Protein AF-A0A920N628-F1 (afdb_monomer_lite)

pLDDT: mean 87.73, std 10.5, range [49.31, 97.06]

Radius of gyration: 15.96 Å; chains: 1; bounding box: 35×37×44 Å

Foldseek 3Di:
DEAAEQPFDDPPDPVLVVVCVVCVVVVHHCVVVPRLVVSLVVLQVVVCVQCVDPPGDDDYHYNHCCLPPPPSVVVSVVSDPDDDDDDDDDPPPD

Secondary structure (DSSP, 8-state):
-EESS--PPPS-SHHHHHHHHHHHHTT--HIIIIIHHHHHHHHHHHHHTT--STT-----EE--THHHHSTTHHHHHHHSPS-----PPP-TT-

Sequence (94 aa):
MIITRLPFSVPDHPLLEARLERIRARGGDPFIDYQLPEAVLKLKQGFGRLIRRASDTGRVVILDPRIRTKPYGRVFLESLPDCRKEIEEDWDDV

Structure (mmCIF, N/CA/C/O backbone):
data_AF-A0A920N628-F1
#
_entry.id   AF-A0A920N628-F1
#
loop_
_atom_site.group_PDB
_atom_site.id
_atom_site.type_symbol
_atom_site.label_atom_id
_atom_site.label_alt_id
_atom_site.label_comp_id
_atom_site.label_asym_id
_atom_site.label_entity_id
_atom_site.label_seq_id
_atom_site.pdbx_PDB_ins_code
_atom_site.Cartn_x
_atom_site.Cartn_y
_atom_site.Cartn_z
_atom_site.occupancy
_atom_site.B_iso_or_equiv
_atom_site.auth_seq_id
_atom_site.auth_comp_id
_atom_site.auth_asym_id
_atom_site.auth_atom_id
_atom_site.pdbx_PDB_model_num
ATOM 1 N N . MET A 1 1 ? -4.038 -1.950 15.327 1.00 85.81 1 MET A N 1
ATOM 2 C CA . MET A 1 1 ? -2.958 -2.625 14.567 1.00 85.81 1 MET A CA 1
ATOM 3 C C . MET A 1 1 ? -1.946 -1.576 14.153 1.00 85.81 1 MET A C 1
ATOM 5 O O . MET A 1 1 ? -2.363 -0.520 13.696 1.00 85.81 1 MET A O 1
ATOM 9 N N . ILE A 1 2 ? -0.655 -1.853 14.315 1.00 90.31 2 ILE A N 1
ATOM 10 C CA . ILE A 1 2 ? 0.412 -0.932 13.913 1.00 90.31 2 ILE A CA 1
ATOM 11 C C . ILE A 1 2 ? 1.096 -1.507 12.674 1.00 90.31 2 ILE A C 1
ATOM 13 O O . ILE A 1 2 ? 1.493 -2.671 12.670 1.00 90.31 2 ILE A O 1
ATOM 17 N N . ILE A 1 3 ? 1.217 -0.694 11.631 1.00 90.94 3 ILE A N 1
ATOM 18 C CA . ILE A 1 3 ? 1.975 -0.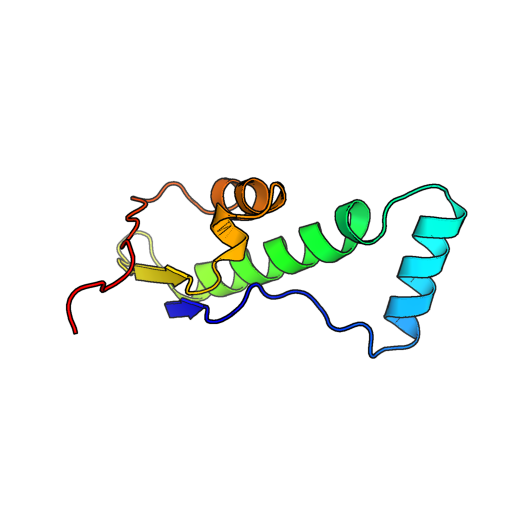986 10.418 1.00 90.94 3 ILE A CA 1
ATOM 19 C C . ILE A 1 3 ? 3.168 -0.045 10.418 1.00 90.94 3 ILE A C 1
ATOM 21 O O . ILE A 1 3 ? 3.042 1.144 10.134 1.00 90.94 3 ILE A O 1
ATOM 25 N N . THR A 1 4 ? 4.334 -0.581 10.752 1.00 92.75 4 THR A N 1
ATOM 26 C CA . THR A 1 4 ? 5.567 0.210 10.822 1.00 92.75 4 THR A CA 1
ATOM 27 C C . THR A 1 4 ? 6.123 0.530 9.439 1.00 92.75 4 THR A C 1
ATOM 29 O O . THR A 1 4 ? 6.751 1.565 9.254 1.00 92.75 4 THR A O 1
ATOM 32 N N . ARG A 1 5 ? 5.899 -0.354 8.458 1.00 93.69 5 ARG A N 1
ATOM 33 C CA . ARG A 1 5 ? 6.363 -0.215 7.073 1.00 93.69 5 ARG A CA 1
ATOM 34 C C . ARG A 1 5 ? 5.349 -0.803 6.097 1.00 93.69 5 ARG A C 1
ATOM 36 O O . ARG A 1 5 ? 4.726 -1.822 6.392 1.00 93.69 5 ARG A O 1
ATOM 43 N N . LEU A 1 6 ? 5.217 -0.193 4.920 1.00 94.75 6 LEU A N 1
ATOM 44 C CA . LEU A 1 6 ? 4.412 -0.738 3.827 1.00 94.75 6 LEU A CA 1
ATOM 45 C C . LEU A 1 6 ? 4.942 -2.127 3.421 1.00 94.75 6 LEU A C 1
ATOM 47 O O . LEU A 1 6 ? 6.157 -2.274 3.247 1.00 94.75 6 LEU A O 1
ATOM 51 N N . PRO A 1 7 ? 4.060 -3.134 3.257 1.00 94.00 7 PRO A N 1
ATOM 52 C CA . PRO A 1 7 ? 4.431 -4.549 3.167 1.00 94.00 7 PRO A CA 1
ATOM 53 C C . PRO A 1 7 ? 4.895 -4.953 1.757 1.00 94.00 7 PRO A C 1
ATOM 55 O O . PRO A 1 7 ? 4.360 -5.882 1.152 1.00 94.00 7 PRO A O 1
ATOM 58 N N . PHE A 1 8 ? 5.885 -4.245 1.218 1.00 92.62 8 PHE A N 1
ATOM 59 C CA . PHE A 1 8 ? 6.534 -4.624 -0.034 1.00 92.62 8 PHE A CA 1
ATOM 60 C C . PHE A 1 8 ? 7.395 -5.874 0.161 1.00 92.62 8 PHE A C 1
ATOM 62 O O . PHE A 1 8 ? 8.098 -6.007 1.163 1.00 92.62 8 PHE A O 1
ATOM 69 N N . SER A 1 9 ? 7.343 -6.784 -0.810 1.00 81.62 9 SER A N 1
ATOM 70 C CA . SER A 1 9 ? 8.195 -7.973 -0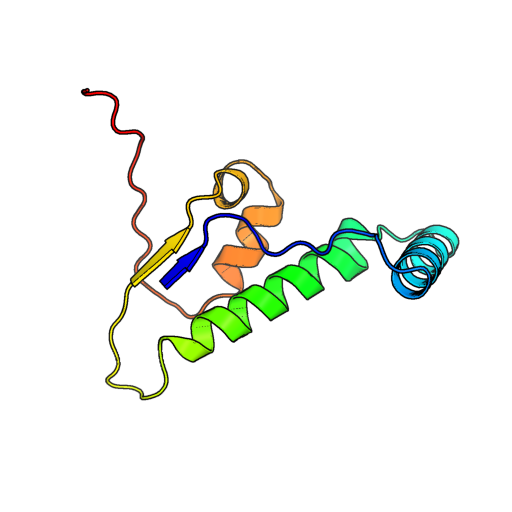.838 1.00 81.62 9 SER A CA 1
ATOM 71 C C . SER A 1 9 ? 9.634 -7.596 -1.154 1.00 81.62 9 SER A C 1
ATOM 73 O O . SER A 1 9 ? 9.877 -6.841 -2.099 1.00 81.62 9 SER A O 1
ATOM 75 N N . VAL A 1 10 ? 10.573 -8.149 -0.388 1.00 74.88 10 VAL A N 1
ATOM 76 C CA . VAL A 1 10 ? 11.997 -8.070 -0.717 1.00 74.88 10 VAL A CA 1
ATOM 77 C C . VAL A 1 10 ? 12.295 -9.139 -1.779 1.00 74.88 10 VAL A C 1
ATOM 79 O O . VAL A 1 10 ? 11.783 -10.260 -1.652 1.00 74.88 10 VAL A O 1
ATOM 82 N N . PRO A 1 11 ? 13.025 -8.822 -2.862 1.00 62.97 11 PRO A N 1
ATOM 83 C CA . PRO A 1 11 ? 13.257 -9.754 -3.959 1.00 62.97 11 PRO A CA 1
ATOM 84 C C . PRO A 1 11 ? 14.359 -10.775 -3.638 1.00 62.97 11 PRO A C 1
ATOM 86 O O . PRO A 1 11 ? 15.404 -10.821 -4.271 1.00 62.97 11 PRO A O 1
ATOM 89 N N . ASP A 1 12 ? 14.123 -11.624 -2.642 1.00 67.56 12 ASP A N 1
ATOM 90 C CA . ASP A 1 12 ? 15.148 -12.567 -2.160 1.00 67.56 12 ASP A CA 1
ATOM 91 C C . ASP A 1 12 ? 14.931 -13.980 -2.727 1.00 67.56 12 ASP A C 1
ATOM 93 O O . ASP A 1 12 ? 15.687 -14.915 -2.460 1.00 67.56 12 ASP A O 1
ATOM 97 N N . HIS A 1 13 ? 13.867 -14.157 -3.515 1.00 76.19 13 HIS A N 1
ATOM 98 C CA . HIS A 1 13 ? 13.444 -15.448 -4.037 1.00 76.19 13 HIS A CA 1
ATOM 99 C C . HIS A 1 13 ? 13.650 -15.536 -5.556 1.00 76.19 13 HIS A C 1
ATOM 101 O O . HIS A 1 13 ? 13.053 -14.743 -6.288 1.00 76.19 13 HIS A O 1
ATOM 107 N N . PRO A 1 14 ? 14.372 -16.561 -6.060 1.00 82.38 14 PRO A N 1
ATOM 108 C CA . PRO A 1 14 ? 14.611 -16.760 -7.495 1.00 82.38 14 PRO A CA 1
ATOM 109 C C . PRO A 1 14 ? 13.337 -16.756 -8.351 1.00 82.38 14 PRO A C 1
ATOM 111 O O . PRO A 1 14 ? 13.327 -16.271 -9.479 1.00 82.38 14 PRO A O 1
ATOM 114 N N . LEU A 1 15 ? 12.230 -17.266 -7.800 1.00 85.38 15 LEU A N 1
ATOM 115 C CA . LEU A 1 15 ? 10.938 -17.284 -8.485 1.00 85.38 15 LEU A CA 1
ATOM 116 C C . LEU A 1 15 ? 10.342 -15.879 -8.656 1.00 85.38 15 LEU A C 1
ATOM 118 O O . LEU A 1 15 ? 9.709 -15.599 -9.676 1.00 85.38 15 LEU A O 1
ATOM 122 N N . LEU A 1 16 ? 10.520 -15.012 -7.655 1.00 86.62 16 LEU A N 1
ATOM 123 C CA . LEU A 1 16 ? 10.059 -13.632 -7.725 1.00 86.62 16 LEU A CA 1
ATOM 124 C C . LEU A 1 16 ? 10.864 -12.882 -8.785 1.00 86.62 16 LEU A C 1
ATOM 126 O O . LEU A 1 16 ? 10.258 -12.298 -9.676 1.00 86.62 16 LEU A O 1
ATOM 130 N N . GLU A 1 17 ? 12.191 -12.998 -8.772 1.00 88.88 17 GLU A N 1
ATOM 131 C CA . GLU A 1 17 ? 13.055 -12.381 -9.786 1.00 88.88 17 GLU A CA 1
ATOM 132 C C . GLU A 1 17 ? 12.674 -12.782 -11.212 1.00 88.88 17 GLU A C 1
ATOM 134 O O . GLU A 1 17 ? 12.419 -11.913 -12.045 1.00 88.88 17 GLU A O 1
ATOM 139 N N . ALA A 1 18 ? 12.496 -14.080 -11.476 1.00 90.81 18 ALA A N 1
ATOM 140 C CA . ALA A 1 18 ? 12.063 -14.562 -12.789 1.00 90.81 18 ALA A CA 1
ATOM 141 C C . ALA A 1 18 ? 10.706 -13.970 -13.221 1.00 90.81 18 ALA A C 1
ATOM 143 O O . ALA A 1 18 ? 10.456 -13.722 -14.406 1.00 90.81 18 ALA A O 1
ATOM 144 N N . ARG A 1 19 ? 9.801 -13.725 -12.265 1.00 90.50 19 ARG A N 1
ATOM 145 C CA . ARG A 1 19 ? 8.510 -13.083 -12.538 1.00 90.50 19 ARG A CA 1
ATOM 146 C C . ARG A 1 19 ? 8.677 -11.603 -12.869 1.00 90.50 19 ARG A C 1
ATOM 148 O O . ARG A 1 19 ? 8.044 -11.140 -13.817 1.00 90.50 19 ARG A O 1
ATOM 155 N N . LEU A 1 20 ? 9.516 -10.884 -12.122 1.00 92.75 20 LEU A N 1
ATOM 156 C CA . LEU A 1 20 ? 9.802 -9.472 -12.376 1.00 92.75 20 LEU A CA 1
ATOM 157 C C . LEU A 1 20 ? 10.504 -9.302 -13.730 1.00 92.75 20 LEU A C 1
ATOM 159 O O . LEU A 1 20 ? 10.097 -8.458 -14.523 1.00 92.75 20 LEU A O 1
ATOM 163 N N . GLU A 1 21 ? 11.485 -10.145 -14.050 1.00 93.31 21 GLU A N 1
ATOM 164 C CA . GLU A 1 21 ? 12.170 -10.151 -15.347 1.00 93.31 21 GLU A CA 1
ATOM 165 C C . GLU A 1 21 ? 11.198 -10.398 -16.505 1.00 93.31 21 GLU A C 1
ATOM 167 O O . GLU A 1 21 ? 11.214 -9.665 -17.493 1.00 93.31 21 GLU A O 1
ATOM 172 N N . ARG A 1 22 ? 10.273 -11.357 -16.365 1.00 95.19 22 ARG A N 1
ATOM 173 C CA . ARG A 1 22 ? 9.244 -11.613 -17.384 1.00 95.19 22 ARG A CA 1
ATOM 174 C C . ARG A 1 22 ? 8.333 -10.405 -17.623 1.00 95.19 22 ARG A C 1
ATOM 176 O O . ARG A 1 22 ? 7.907 -10.202 -18.759 1.0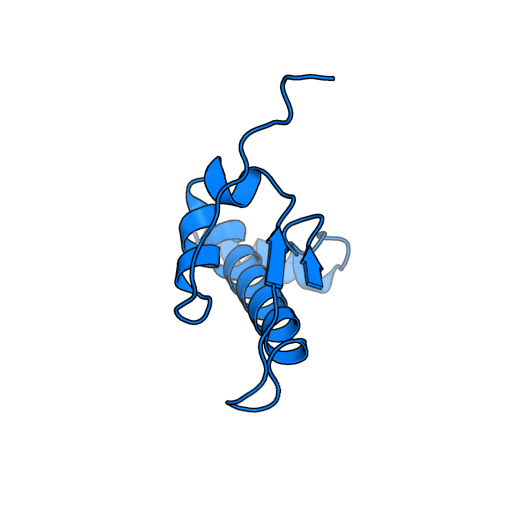0 95.19 22 ARG A O 1
ATOM 183 N N . ILE A 1 23 ? 8.003 -9.634 -16.585 1.00 95.56 23 ILE A N 1
ATOM 184 C CA . ILE A 1 23 ? 7.214 -8.399 -16.726 1.00 95.56 23 ILE A CA 1
ATOM 185 C C . ILE A 1 23 ? 8.025 -7.350 -17.496 1.00 95.56 23 ILE A C 1
ATOM 187 O O . ILE A 1 23 ? 7.525 -6.809 -18.483 1.00 95.56 23 ILE A O 1
ATOM 191 N N . ARG A 1 24 ? 9.300 -7.149 -17.125 1.00 96.00 24 ARG A N 1
ATOM 192 C CA . ARG A 1 24 ? 10.212 -6.231 -17.835 1.00 96.00 24 ARG A CA 1
ATOM 193 C C . ARG A 1 24 ? 10.365 -6.611 -19.307 1.00 96.00 24 ARG A C 1
ATOM 195 O O . ARG A 1 24 ? 10.250 -5.754 -20.174 1.00 96.00 24 ARG A O 1
ATOM 202 N N . ALA A 1 25 ? 10.553 -7.897 -19.606 1.00 97.06 25 ALA A N 1
ATOM 203 C CA . ALA A 1 25 ? 10.714 -8.409 -20.970 1.00 97.06 25 ALA A CA 1
ATOM 204 C C . ALA A 1 25 ? 9.482 -8.174 -21.866 1.00 97.06 25 ALA A C 1
ATOM 206 O O . ALA A 1 25 ? 9.596 -8.182 -23.088 1.00 97.06 25 ALA A O 1
ATOM 207 N N . ARG A 1 26 ? 8.302 -7.957 -21.271 1.00 96.69 26 ARG A N 1
ATOM 208 C CA . ARG A 1 26 ? 7.060 -7.600 -21.976 1.00 96.69 26 ARG A CA 1
ATOM 209 C C . ARG A 1 26 ? 6.821 -6.086 -22.053 1.00 96.69 26 ARG A C 1
ATOM 211 O O . ARG A 1 26 ? 5.773 -5.680 -22.542 1.00 96.69 26 ARG A O 1
ATOM 218 N N . GLY A 1 27 ? 7.762 -5.271 -21.572 1.00 96.50 27 GLY A N 1
ATOM 219 C CA . GLY A 1 27 ? 7.662 -3.809 -21.534 1.00 96.50 27 GLY A CA 1
ATOM 220 C C . GLY A 1 27 ? 6.848 -3.248 -20.362 1.00 96.50 27 GLY A C 1
ATOM 221 O O . GLY A 1 27 ? 6.498 -2.073 -20.394 1.00 96.50 27 GLY A O 1
ATOM 222 N N . GLY A 1 28 ? 6.525 -4.068 -19.355 1.00 96.94 28 GLY A N 1
ATOM 223 C CA . GLY A 1 28 ? 5.802 -3.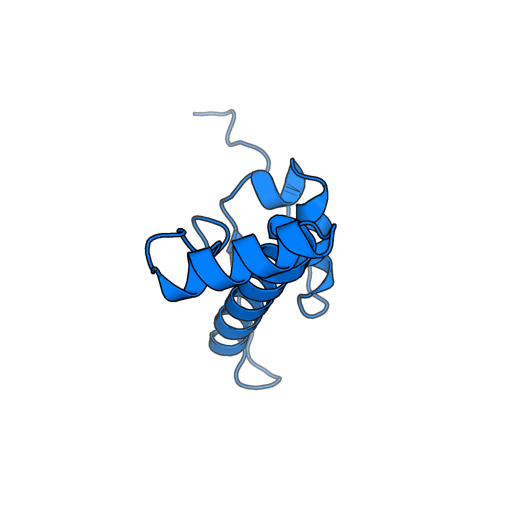637 -18.153 1.00 96.94 28 GLY A CA 1
ATOM 224 C C . GLY A 1 28 ? 6.717 -3.114 -17.043 1.00 96.94 28 GLY A C 1
ATOM 225 O O . GLY A 1 28 ? 7.941 -3.271 -17.097 1.00 96.94 28 GLY A O 1
ATOM 226 N N . ASP A 1 29 ? 6.109 -2.550 -15.999 1.00 96.12 29 ASP A N 1
ATOM 227 C CA . ASP A 1 29 ? 6.794 -2.091 -14.788 1.00 96.12 29 ASP A CA 1
ATOM 228 C C . ASP A 1 29 ? 6.509 -3.073 -13.638 1.00 96.12 29 ASP A C 1
ATOM 230 O O . ASP A 1 29 ? 5.409 -3.072 -13.087 1.00 96.12 29 ASP A O 1
ATOM 234 N N . PRO A 1 30 ? 7.482 -3.896 -13.202 1.00 94.88 30 PRO A N 1
ATOM 235 C CA . PRO A 1 30 ? 7.266 -4.869 -12.131 1.00 94.88 30 PRO A CA 1
ATOM 236 C C . PRO A 1 30 ? 6.822 -4.262 -10.799 1.00 94.88 30 PRO A C 1
ATOM 238 O O . PRO A 1 30 ? 6.155 -4.940 -10.010 1.00 94.88 30 PRO A O 1
ATOM 241 N N . PHE A 1 31 ? 7.180 -3.004 -10.527 1.00 94.12 31 PHE A N 1
ATOM 242 C CA . PHE A 1 31 ? 6.732 -2.331 -9.319 1.00 94.12 31 PHE A CA 1
ATOM 243 C C . PHE A 1 31 ? 5.223 -2.088 -9.376 1.00 94.12 31 PHE A C 1
ATOM 245 O O . PHE A 1 31 ? 4.504 -2.472 -8.453 1.00 94.12 31 PHE A O 1
ATOM 252 N N . ILE A 1 32 ? 4.739 -1.500 -10.472 1.00 95.56 32 ILE A N 1
ATOM 253 C CA . ILE A 1 32 ? 3.322 -1.169 -10.669 1.00 95.56 32 ILE A CA 1
ATOM 254 C C . ILE A 1 32 ? 2.482 -2.420 -10.936 1.00 95.56 32 ILE A C 1
ATOM 256 O O . ILE A 1 32 ? 1.414 -2.579 -10.349 1.00 95.56 32 ILE A O 1
ATOM 260 N N . ASP A 1 33 ? 2.984 -3.329 -11.766 1.00 95.25 33 ASP A N 1
ATOM 261 C CA . ASP A 1 33 ? 2.233 -4.475 -12.281 1.00 95.25 33 ASP A CA 1
ATOM 262 C C . ASP A 1 33 ? 2.218 -5.665 -11.314 1.00 95.25 33 ASP A C 1
ATOM 264 O O . ASP A 1 33 ? 1.414 -6.588 -11.468 1.00 95.25 33 ASP A O 1
ATOM 268 N N . TYR A 1 34 ? 3.106 -5.679 -10.314 1.00 93.94 34 TYR A N 1
ATOM 269 C CA . TYR A 1 34 ? 3.205 -6.792 -9.372 1.00 93.94 34 TYR A CA 1
ATOM 270 C C . TYR A 1 34 ? 3.400 -6.363 -7.919 1.00 93.94 34 TYR A C 1
ATOM 272 O O . TYR A 1 34 ? 2.550 -6.663 -7.079 1.00 93.94 34 TYR A O 1
ATOM 280 N N . GLN A 1 35 ? 4.498 -5.675 -7.598 1.00 94.06 35 GLN A N 1
ATOM 281 C CA . GLN A 1 35 ? 4.875 -5.448 -6.197 1.00 94.06 35 GLN A CA 1
ATOM 282 C C . GLN A 1 35 ? 3.864 -4.566 -5.452 1.00 94.06 35 GLN A C 1
ATOM 284 O O . GLN A 1 35 ? 3.545 -4.840 -4.294 1.00 94.06 35 GLN A O 1
ATOM 289 N N . LEU A 1 36 ? 3.338 -3.525 -6.103 1.00 96.19 36 LEU A N 1
ATOM 290 C CA . LEU A 1 36 ? 2.331 -2.636 -5.530 1.00 96.19 36 LEU A CA 1
ATOM 291 C C . LEU A 1 36 ? 0.994 -3.366 -5.279 1.00 96.19 36 LEU A C 1
ATOM 293 O O . LEU A 1 36 ? 0.543 -3.350 -4.130 1.00 96.19 36 LEU A O 1
ATOM 297 N N . PRO A 1 37 ? 0.377 -4.057 -6.262 1.00 95.44 37 PRO A N 1
ATOM 298 C CA . PRO A 1 37 ? -0.810 -4.881 -6.029 1.00 95.44 37 PRO A CA 1
ATOM 299 C C . PRO A 1 37 ? -0.627 -5.929 -4.926 1.00 95.44 37 PRO A C 1
ATOM 301 O O . PRO A 1 37 ? -1.516 -6.118 -4.093 1.00 95.44 37 PRO A O 1
ATOM 304 N N . GLU A 1 38 ? 0.529 -6.594 -4.886 1.00 95.38 38 GLU A N 1
ATOM 305 C CA . GLU A 1 38 ? 0.833 -7.599 -3.867 1.00 95.38 38 GLU A CA 1
ATOM 306 C C . GLU A 1 38 ? 0.897 -6.979 -2.461 1.00 95.38 38 GLU A C 1
ATOM 308 O O . GLU A 1 38 ? 0.293 -7.498 -1.517 1.00 95.38 38 GLU A O 1
ATOM 313 N N . ALA A 1 39 ? 1.581 -5.842 -2.312 1.00 95.94 39 ALA A N 1
ATOM 314 C CA . ALA A 1 39 ? 1.662 -5.123 -1.044 1.00 95.94 39 ALA A CA 1
ATOM 315 C C . ALA A 1 39 ? 0.282 -4.621 -0.585 1.00 95.94 39 ALA A C 1
ATOM 317 O O . ALA A 1 39 ? -0.066 -4.734 0.594 1.00 95.94 39 ALA A O 1
ATOM 318 N N . VAL A 1 40 ? -0.540 -4.117 -1.509 1.00 96.06 40 VAL A N 1
ATOM 319 C CA . VAL A 1 40 ? -1.927 -3.716 -1.230 1.00 96.06 40 VAL A CA 1
ATOM 320 C C . VAL A 1 40 ? -2.747 -4.905 -0.724 1.00 96.06 40 VAL A C 1
ATOM 322 O O . VAL A 1 40 ? -3.456 -4.784 0.276 1.00 96.06 40 VAL A O 1
ATOM 325 N N . LEU A 1 41 ? -2.622 -6.077 -1.352 1.00 94.62 41 LEU A N 1
ATOM 326 C CA . LEU A 1 41 ? -3.316 -7.287 -0.910 1.00 94.62 41 LEU A CA 1
ATOM 327 C C . LEU A 1 41 ? -2.909 -7.692 0.515 1.00 94.62 41 LEU A C 1
ATOM 329 O O . LEU A 1 41 ? -3.779 -7.966 1.345 1.00 94.62 41 LEU A O 1
ATOM 333 N N . LYS A 1 42 ? -1.607 -7.672 0.827 1.00 93.19 42 LYS A N 1
ATOM 334 C CA . LYS A 1 42 ? -1.099 -7.944 2.183 1.00 93.19 42 LYS A CA 1
ATOM 335 C C . LYS A 1 42 ? -1.660 -6.959 3.205 1.00 93.19 42 LYS A C 1
ATOM 337 O O . LYS A 1 42 ? -2.073 -7.373 4.290 1.00 93.19 42 LYS A O 1
ATOM 342 N N . LEU A 1 43 ? -1.734 -5.673 2.851 1.00 92.56 43 LEU A N 1
ATOM 343 C CA . LEU A 1 43 ? -2.334 -4.653 3.708 1.00 92.56 43 LEU A CA 1
ATOM 344 C C . LEU A 1 43 ? -3.808 -4.968 4.002 1.00 92.56 43 LEU A C 1
ATOM 346 O O . LEU A 1 43 ? -4.204 -4.972 5.168 1.00 92.56 43 LEU A O 1
ATOM 350 N N . LYS A 1 44 ? -4.607 -5.287 2.975 1.00 91.25 44 LYS A N 1
ATOM 351 C CA . LYS A 1 44 ? -6.028 -5.644 3.145 1.00 91.25 44 LYS A CA 1
ATOM 352 C C . LYS A 1 44 ? -6.217 -6.857 4.048 1.00 91.25 44 LYS A C 1
ATOM 354 O O . LYS A 1 44 ? -7.098 -6.857 4.903 1.00 91.25 44 LYS A O 1
ATOM 359 N N . GLN A 1 45 ? -5.379 -7.880 3.894 1.00 90.00 45 GLN A N 1
ATOM 360 C CA . GLN A 1 45 ? -5.422 -9.068 4.748 1.00 90.00 45 GLN A CA 1
ATOM 361 C C . GLN A 1 45 ? -5.085 -8.739 6.206 1.00 90.00 45 GLN A C 1
ATOM 363 O O . GLN A 1 45 ? -5.746 -9.241 7.114 1.00 90.00 45 GLN A O 1
ATOM 368 N N . GLY A 1 46 ? -4.093 -7.874 6.441 1.00 88.19 46 GLY A N 1
ATOM 369 C CA . GLY A 1 46 ? -3.797 -7.346 7.774 1.00 88.19 46 GLY A CA 1
ATOM 370 C C . GLY A 1 46 ? -4.987 -6.586 8.361 1.00 88.19 46 GLY A C 1
ATOM 371 O O . GLY A 1 46 ? -5.378 -6.833 9.499 1.00 88.19 46 GLY A O 1
ATOM 372 N N . PHE A 1 47 ? -5.623 -5.731 7.559 1.00 85.88 47 PHE A N 1
ATOM 373 C CA . PHE A 1 47 ? -6.807 -4.971 7.959 1.00 85.88 47 PHE A CA 1
ATOM 374 C C . PHE A 1 47 ? -7.984 -5.883 8.346 1.00 85.88 47 PHE A C 1
ATOM 376 O O . PHE A 1 47 ? -8.593 -5.691 9.396 1.00 85.88 47 PHE A O 1
ATOM 383 N N . GLY A 1 48 ? -8.254 -6.936 7.567 1.00 83.75 48 GLY A N 1
ATOM 384 C CA . GLY A 1 48 ? -9.307 -7.919 7.861 1.00 83.75 48 GLY A CA 1
ATOM 385 C C . GLY A 1 48 ? -9.092 -8.716 9.155 1.00 83.75 48 GLY A C 1
ATOM 386 O O . GLY A 1 48 ? -10.029 -9.309 9.681 1.00 83.75 48 GLY A O 1
ATOM 387 N N . ARG A 1 49 ? -7.878 -8.719 9.726 1.00 83.69 49 ARG A N 1
ATOM 388 C CA . ARG A 1 49 ? -7.643 -9.306 11.057 1.00 83.69 49 ARG A CA 1
ATOM 389 C C . ARG A 1 49 ? -8.167 -8.427 12.191 1.00 83.69 49 ARG A C 1
ATOM 391 O O . ARG A 1 49 ? -8.410 -8.976 13.268 1.00 83.69 49 ARG A O 1
ATOM 398 N N . LEU A 1 50 ? -8.301 -7.116 11.958 1.00 80.25 50 LEU A N 1
ATOM 399 C CA . LEU A 1 50 ? -8.752 -6.128 12.940 1.00 80.25 50 LEU A CA 1
ATOM 400 C C . LEU A 1 50 ? -10.279 -6.066 13.042 1.00 80.25 50 LEU A C 1
ATOM 402 O O . LEU A 1 50 ? -10.791 -6.004 14.152 1.00 80.25 50 LEU A O 1
ATOM 406 N N . ILE A 1 51 ? -10.988 -6.095 11.912 1.00 73.69 51 ILE A N 1
ATOM 407 C CA . ILE A 1 51 ? -12.456 -6.035 11.876 1.00 73.69 51 ILE A CA 1
ATOM 408 C C . ILE A 1 51 ? -12.983 -7.395 11.427 1.00 73.69 51 ILE A C 1
ATOM 410 O O . ILE A 1 51 ? -12.920 -7.727 10.243 1.00 73.69 51 ILE A O 1
ATOM 414 N N . ARG A 1 52 ? -13.467 -8.202 12.381 1.00 74.31 52 ARG A N 1
ATOM 415 C CA . ARG A 1 52 ? -13.998 -9.553 12.123 1.00 74.31 52 ARG A CA 1
ATOM 416 C C . ARG A 1 52 ? -15.522 -9.604 12.176 1.00 74.31 52 ARG A C 1
ATOM 418 O O . ARG A 1 52 ? -16.118 -10.517 11.611 1.00 74.31 52 ARG A O 1
ATOM 425 N N . ARG A 1 53 ? -16.152 -8.650 12.860 1.00 77.00 53 ARG A N 1
ATOM 426 C CA . ARG A 1 53 ? -17.606 -8.472 12.964 1.00 77.00 53 ARG A CA 1
ATOM 427 C C . ARG A 1 53 ? -17.970 -7.026 12.639 1.00 77.00 53 ARG A C 1
ATOM 429 O O . ARG A 1 53 ? -17.168 -6.125 12.848 1.00 77.00 53 ARG A O 1
ATOM 436 N N . ALA A 1 54 ? -19.199 -6.795 12.177 1.00 72.12 54 ALA A N 1
ATOM 437 C CA . ALA A 1 54 ? -19.678 -5.456 11.810 1.00 72.12 54 ALA A CA 1
ATOM 438 C C . ALA A 1 54 ? -19.679 -4.452 12.982 1.00 72.12 54 ALA A C 1
ATOM 440 O O . ALA A 1 54 ? -19.651 -3.249 12.758 1.00 72.12 54 ALA A O 1
ATOM 441 N N . SER A 1 55 ? -19.708 -4.948 14.223 1.00 77.94 55 SER A N 1
ATOM 442 C CA . SER A 1 55 ? -19.638 -4.145 15.447 1.00 77.94 55 SER A CA 1
ATOM 443 C C . SER A 1 55 ? -18.212 -3.874 15.933 1.00 77.94 55 SER A C 1
ATOM 445 O O . SER A 1 55 ? -18.040 -3.137 16.902 1.00 77.94 55 SER A O 1
ATOM 447 N N . ASP A 1 56 ? -17.197 -4.509 15.339 1.00 79.25 56 ASP A N 1
ATOM 448 C CA . ASP A 1 56 ? -15.820 -4.343 15.795 1.00 79.25 56 ASP A CA 1
ATOM 449 C C . ASP A 1 56 ? -15.327 -2.944 15.420 1.00 79.25 56 ASP A C 1
ATOM 451 O O . ASP A 1 56 ? -15.385 -2.529 14.262 1.00 79.25 56 ASP A O 1
ATOM 455 N N . THR A 1 57 ? -14.799 -2.226 16.407 1.00 80.94 57 THR A N 1
ATOM 456 C CA . THR A 1 57 ? -14.114 -0.950 16.199 1.00 80.94 57 THR A CA 1
ATOM 457 C C . THR A 1 57 ? -12.626 -1.130 16.460 1.00 80.94 57 THR A C 1
ATOM 459 O O . THR A 1 57 ? -12.202 -1.935 17.290 1.00 80.94 57 THR A O 1
ATOM 462 N N . GLY A 1 58 ? -11.797 -0.393 15.729 1.00 85.50 58 GLY A N 1
ATOM 463 C CA . GLY A 1 58 ? -10.356 -0.470 15.889 1.00 85.50 58 GLY A CA 1
ATOM 464 C C . GLY A 1 58 ? -9.647 0.633 15.124 1.00 85.50 58 GLY A C 1
ATOM 465 O O . GLY A 1 58 ? -10.205 1.236 14.211 1.00 8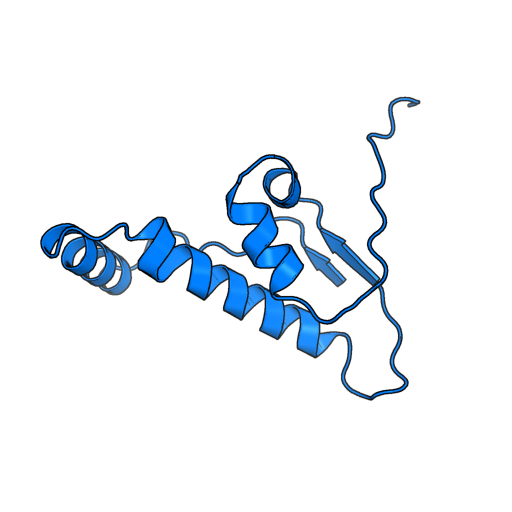5.50 58 GLY A O 1
ATOM 466 N N . ARG A 1 59 ? -8.392 0.887 15.497 1.00 88.81 59 ARG A N 1
ATOM 467 C CA . ARG A 1 59 ? -7.511 1.837 14.808 1.00 88.81 59 ARG A CA 1
ATOM 468 C C . ARG A 1 59 ? -6.390 1.090 14.089 1.00 88.81 59 ARG A C 1
ATOM 470 O O . ARG A 1 59 ? -5.787 0.153 14.635 1.00 88.81 59 ARG A O 1
ATOM 477 N N . VAL A 1 60 ? -6.104 1.519 12.865 1.00 89.31 60 VAL A N 1
ATOM 478 C CA . VAL A 1 60 ? -4.899 1.142 12.122 1.00 89.31 60 VAL A CA 1
ATOM 479 C C . VAL A 1 60 ? -3.986 2.352 12.095 1.00 89.31 60 VAL A C 1
ATOM 481 O O . VAL A 1 60 ? -4.385 3.410 11.624 1.00 89.31 60 VAL A O 1
ATOM 484 N N . VAL A 1 61 ? -2.775 2.185 12.610 1.00 92.00 61 VAL A N 1
ATOM 485 C CA . VAL A 1 61 ? -1.757 3.235 12.632 1.00 92.00 61 VAL A CA 1
ATOM 486 C C . VAL A 1 61 ? -0.681 2.851 11.627 1.00 92.00 61 VAL A C 1
ATOM 488 O O . VAL A 1 61 ? -0.088 1.778 11.753 1.00 92.00 61 VAL A O 1
ATOM 491 N N . ILE A 1 62 ? -0.464 3.689 10.614 1.00 92.94 62 ILE A N 1
ATOM 492 C CA . ILE A 1 62 ? 0.566 3.495 9.587 1.00 92.94 62 ILE A CA 1
ATOM 493 C C . ILE A 1 62 ? 1.678 4.503 9.854 1.00 92.94 62 ILE A C 1
ATOM 495 O O . ILE A 1 62 ? 1.461 5.700 9.713 1.00 92.94 62 ILE A O 1
ATOM 499 N N . LEU A 1 63 ? 2.861 4.009 10.216 1.00 94.31 63 LEU A N 1
ATOM 500 C CA . LEU A 1 63 ? 4.032 4.829 10.554 1.00 94.31 63 LEU A CA 1
ATOM 501 C C . LEU A 1 63 ? 4.989 5.016 9.366 1.00 94.31 63 LEU A C 1
ATOM 503 O O . LEU A 1 63 ? 6.094 5.522 9.520 1.00 94.31 63 LEU A O 1
ATOM 507 N N . ASP A 1 64 ? 4.590 4.569 8.175 1.00 94.69 64 ASP A N 1
ATOM 508 C CA . ASP A 1 64 ? 5.411 4.676 6.976 1.00 94.69 64 ASP A CA 1
ATOM 509 C C . ASP A 1 64 ? 5.088 5.971 6.213 1.00 94.69 64 ASP A C 1
ATOM 511 O O . ASP A 1 64 ? 4.017 6.054 5.599 1.00 94.69 64 ASP A O 1
ATOM 515 N N . PRO A 1 65 ? 6.001 6.960 6.159 1.00 93.62 65 PRO A N 1
ATOM 516 C CA . PRO A 1 65 ? 5.735 8.247 5.517 1.00 93.62 65 PRO A CA 1
ATOM 517 C C . PRO A 1 65 ? 5.474 8.113 4.012 1.00 93.62 65 PRO A C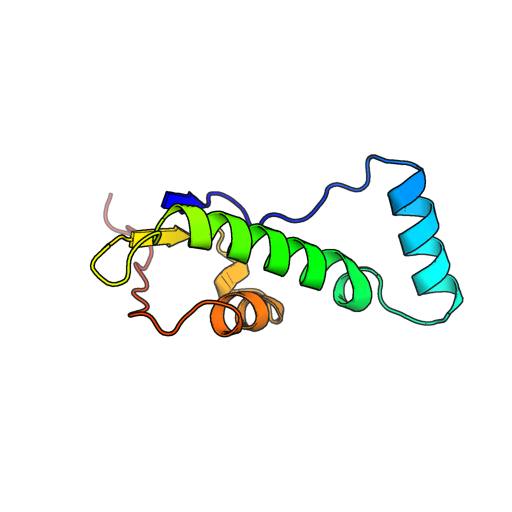 1
ATOM 519 O O . PRO A 1 65 ? 4.887 9.005 3.393 1.00 93.62 65 PRO A O 1
ATOM 522 N N . ARG A 1 66 ? 5.860 6.990 3.386 1.00 95.56 66 ARG A N 1
ATOM 523 C CA . ARG A 1 66 ? 5.610 6.727 1.960 1.00 95.56 66 ARG A CA 1
ATOM 524 C C . ARG A 1 66 ? 4.124 6.644 1.630 1.00 95.56 66 ARG A C 1
ATOM 526 O O . ARG A 1 66 ? 3.770 6.871 0.478 1.00 95.56 66 ARG A O 1
ATOM 533 N N . ILE A 1 67 ? 3.259 6.380 2.614 1.00 95.12 67 ILE A N 1
ATOM 534 C CA . ILE A 1 67 ? 1.803 6.402 2.418 1.00 95.12 67 ILE A CA 1
ATOM 535 C C . ILE A 1 67 ? 1.294 7.787 1.981 1.00 95.12 67 ILE A C 1
ATOM 537 O O . ILE A 1 67 ? 0.318 7.865 1.240 1.00 95.12 67 ILE A O 1
ATOM 541 N N . ARG A 1 68 ? 1.980 8.866 2.389 1.00 93.75 68 ARG A N 1
ATOM 542 C CA . ARG A 1 68 ? 1.656 10.257 2.023 1.00 93.75 68 ARG A CA 1
ATOM 543 C C . ARG A 1 68 ? 2.612 10.840 0.987 1.00 93.75 68 ARG A C 1
ATOM 545 O O . ARG A 1 68 ? 2.187 11.588 0.118 1.00 93.75 68 ARG A O 1
ATOM 552 N N . THR A 1 69 ? 3.901 10.516 1.082 1.00 95.06 69 THR A N 1
ATOM 553 C CA . THR A 1 69 ? 4.951 11.178 0.285 1.00 95.06 69 THR A CA 1
ATOM 554 C C . THR A 1 69 ? 5.143 10.581 -1.106 1.00 95.06 69 THR A C 1
ATOM 556 O O . THR A 1 69 ? 5.731 11.228 -1.972 1.00 95.06 69 THR A O 1
ATOM 559 N N . LYS A 1 70 ? 4.687 9.344 -1.350 1.00 97.06 70 LYS A N 1
ATOM 560 C CA . LYS A 1 70 ? 4.841 8.683 -2.652 1.00 97.06 70 LYS A CA 1
ATOM 561 C C . LYS A 1 70 ? 3.516 8.646 -3.416 1.00 97.06 70 LYS A C 1
ATOM 563 O O . LYS A 1 70 ? 2.493 8.329 -2.814 1.00 97.06 70 LYS A O 1
ATOM 568 N N . PRO A 1 71 ? 3.521 8.854 -4.750 1.00 96.19 71 PRO A N 1
ATOM 569 C CA . PRO A 1 71 ? 2.296 8.840 -5.555 1.00 96.19 71 PRO A CA 1
ATOM 570 C C . PRO A 1 71 ? 1.481 7.547 -5.439 1.00 96.19 71 PRO A C 1
ATOM 572 O O . PRO A 1 71 ? 0.256 7.581 -5.491 1.00 96.19 71 PRO A O 1
ATOM 575 N N . TYR A 1 72 ? 2.143 6.402 -5.249 1.00 96.69 72 TYR A N 1
ATOM 576 C CA . TYR A 1 72 ? 1.472 5.112 -5.068 1.00 96.69 72 TYR A CA 1
ATOM 577 C C . TYR A 1 72 ? 0.783 4.971 -3.700 1.00 96.69 72 TYR A C 1
ATOM 579 O O . TYR A 1 72 ? -0.011 4.053 -3.514 1.00 96.69 72 TYR A O 1
ATOM 587 N N . GLY A 1 73 ? 1.068 5.850 -2.733 1.00 96.19 73 GLY A N 1
ATOM 588 C CA . GLY A 1 73 ? 0.466 5.824 -1.400 1.00 96.19 73 GLY A CA 1
ATOM 589 C C . GLY A 1 73 ? -1.060 5.923 -1.447 1.00 96.19 73 GLY A C 1
ATOM 590 O O . GLY A 1 73 ? -1.748 5.208 -0.717 1.00 96.19 73 GLY A O 1
ATOM 591 N N . ARG A 1 74 ? -1.597 6.694 -2.407 1.00 95.25 74 ARG A N 1
ATOM 592 C CA . ARG A 1 74 ? -3.044 6.784 -2.665 1.00 95.25 74 ARG A CA 1
ATOM 593 C C . ARG A 1 74 ? -3.681 5.423 -2.937 1.00 95.25 74 ARG A C 1
ATOM 595 O O . ARG A 1 74 ? -4.756 5.152 -2.422 1.00 95.25 74 ARG A O 1
ATOM 602 N N . VAL A 1 75 ? -2.976 4.536 -3.646 1.00 96.62 75 VAL A N 1
ATOM 603 C CA . VAL A 1 75 ? -3.486 3.208 -4.011 1.00 96.62 75 VAL A CA 1
ATOM 604 C C . VAL A 1 75 ? -3.731 2.379 -2.756 1.00 96.62 75 VAL A C 1
ATOM 606 O O . VAL A 1 75 ? -4.748 1.706 -2.658 1.00 96.62 75 VAL A O 1
ATOM 609 N N . PHE A 1 76 ? -2.856 2.467 -1.751 1.00 95.44 76 PHE A N 1
ATOM 610 C CA . PHE A 1 76 ? -3.091 1.811 -0.466 1.00 95.44 76 PHE A CA 1
ATOM 611 C C . PHE A 1 76 ? -4.309 2.401 0.254 1.00 95.44 76 PHE A C 1
ATOM 613 O O . PHE A 1 76 ? -5.165 1.639 0.699 1.00 95.44 76 PHE A O 1
ATOM 620 N N . LEU A 1 77 ? -4.417 3.731 0.340 1.00 92.88 77 LEU A N 1
ATOM 621 C CA . LEU A 1 77 ? -5.504 4.417 1.053 1.00 92.88 77 LEU A CA 1
ATOM 622 C C . LEU A 1 77 ? -6.884 4.203 0.419 1.00 92.88 77 LEU A C 1
ATOM 624 O O . LEU A 1 77 ? -7.873 4.113 1.142 1.00 92.88 77 LEU A O 1
ATOM 628 N N . GLU A 1 78 ? -6.953 4.141 -0.909 1.00 93.25 78 GLU A N 1
ATOM 629 C CA . GLU A 1 78 ? -8.172 3.857 -1.682 1.00 93.25 78 GLU A CA 1
ATOM 630 C C . GLU A 1 78 ? -8.561 2.375 -1.619 1.00 93.25 78 GLU A C 1
ATOM 632 O O . GLU A 1 78 ? -9.710 2.010 -1.843 1.00 93.25 78 GLU A O 1
ATOM 637 N N . SER A 1 79 ? -7.606 1.497 -1.302 1.00 92.12 79 SER A N 1
ATOM 638 C CA . SER A 1 79 ? -7.847 0.058 -1.227 1.00 92.12 79 SER A CA 1
ATOM 639 C C . SER A 1 79 ? -8.508 -0.398 0.081 1.00 92.12 79 SER A C 1
ATOM 641 O O . SER A 1 79 ? -9.020 -1.524 0.139 1.00 92.12 79 SER A O 1
ATOM 643 N N . LEU A 1 80 ? -8.452 0.440 1.120 1.00 89.12 80 LEU A N 1
ATOM 644 C CA . LEU A 1 80 ? -9.010 0.174 2.443 1.00 89.12 80 LEU A CA 1
ATOM 645 C C . LEU A 1 80 ? -10.516 0.485 2.481 1.00 89.12 80 LEU A C 1
ATOM 647 O O . LEU A 1 80 ? -10.978 1.320 1.705 1.00 89.12 80 LEU A O 1
ATOM 651 N N . PRO A 1 81 ? -11.285 -0.155 3.383 1.00 85.50 81 PRO A N 1
ATOM 652 C CA . PRO A 1 81 ? -12.670 0.230 3.635 1.00 85.50 81 PRO A CA 1
ATOM 653 C C . PRO A 1 81 ? -12.784 1.711 3.997 1.00 85.50 81 PRO A C 1
ATOM 655 O O . PRO A 1 81 ? -11.844 2.290 4.552 1.00 85.50 81 PRO A O 1
ATOM 658 N N . ASP A 1 82 ? -13.946 2.303 3.719 1.00 85.31 82 ASP A N 1
ATOM 659 C CA . ASP A 1 82 ? -14.209 3.678 4.125 1.00 85.31 82 ASP A CA 1
ATOM 660 C C . ASP A 1 82 ? -14.096 3.798 5.649 1.00 85.31 82 ASP A C 1
ATOM 662 O O . ASP A 1 82 ? -14.726 3.062 6.413 1.00 85.31 82 ASP A O 1
ATOM 666 N N . CYS A 1 83 ? -13.198 4.667 6.090 1.00 85.31 83 CYS A N 1
ATOM 667 C CA . CYS A 1 83 ? -12.871 4.859 7.489 1.00 85.31 83 CYS A CA 1
ATOM 668 C C . CYS A 1 83 ? -12.377 6.283 7.706 1.00 85.31 83 CYS A C 1
ATOM 670 O O . CYS A 1 83 ? -11.802 6.913 6.812 1.00 85.31 83 CYS A O 1
ATOM 672 N N . ARG A 1 84 ? -12.577 6.791 8.925 1.00 88.75 84 ARG A N 1
ATOM 673 C CA . ARG A 1 84 ? -12.039 8.090 9.320 1.00 88.75 84 ARG A CA 1
ATOM 674 C C . ARG A 1 84 ? -10.513 8.042 9.236 1.00 88.75 84 ARG A C 1
ATOM 676 O O . ARG A 1 84 ? -9.880 7.216 9.890 1.00 88.75 84 ARG A O 1
ATOM 683 N N . LYS A 1 85 ? -9.937 8.945 8.446 1.00 89.81 85 LYS A N 1
ATOM 684 C CA . LYS A 1 85 ? -8.489 9.112 8.299 1.00 89.81 85 LYS A CA 1
ATOM 685 C C . LYS A 1 85 ? -8.064 10.297 9.157 1.00 89.81 85 LYS A C 1
ATOM 687 O O . LYS A 1 85 ? -8.545 11.407 8.955 1.00 89.81 85 LYS A O 1
ATOM 692 N N . GLU A 1 86 ? -7.195 10.040 10.122 1.00 90.94 86 GLU A N 1
ATOM 693 C CA . GLU A 1 86 ? -6.551 11.059 10.951 1.00 90.94 86 GLU A CA 1
ATOM 694 C C . GLU A 1 86 ? -5.072 11.090 10.576 1.00 90.94 86 GLU A C 1
ATOM 696 O O . GLU A 1 86 ? -4.456 10.040 10.385 1.00 90.94 86 GLU A O 1
ATOM 701 N N . ILE A 1 87 ? -4.526 12.292 10.428 1.00 87.88 87 ILE A N 1
ATOM 702 C CA . ILE A 1 87 ? -3.105 12.512 10.189 1.00 87.88 87 ILE A CA 1
ATOM 703 C C . ILE A 1 87 ? -2.587 13.207 11.439 1.00 87.88 87 ILE A C 1
ATOM 705 O O . ILE A 1 87 ? -3.039 14.303 11.756 1.00 87.88 87 ILE A O 1
ATOM 709 N N . GLU A 1 88 ? -1.685 12.541 12.145 1.00 82.75 88 GLU A N 1
ATOM 710 C CA . GLU A 1 88 ? -0.877 13.162 13.189 1.00 82.75 88 GLU A CA 1
ATOM 711 C C . GLU A 1 88 ? 0.362 13.719 12.481 1.00 82.75 88 GLU A C 1
ATOM 713 O O . GLU A 1 88 ? 1.073 12.974 11.798 1.00 82.75 88 GLU A O 1
ATOM 718 N N . GLU A 1 89 ? 0.530 15.041 12.518 1.00 72.44 89 GLU A N 1
ATOM 719 C CA . GLU A 1 89 ? 1.778 15.679 12.088 1.00 72.44 89 GLU A CA 1
ATOM 720 C C . GLU A 1 89 ? 2.837 15.482 13.176 1.00 72.44 89 GLU A C 1
ATOM 722 O O . GLU A 1 89 ? 2.488 15.137 14.307 1.00 72.44 89 GLU A O 1
ATOM 727 N N . ASP A 1 90 ? 4.113 15.577 12.790 1.00 65.06 90 ASP A N 1
ATOM 728 C CA . ASP A 1 90 ? 5.248 15.270 13.660 1.00 65.06 90 ASP A CA 1
ATOM 729 C C . ASP A 1 90 ? 5.088 15.921 15.040 1.00 65.06 90 ASP A C 1
ATOM 731 O O . ASP A 1 90 ? 4.596 17.042 15.184 1.00 65.06 90 ASP A O 1
ATOM 735 N N . TRP A 1 91 ? 5.492 15.177 16.069 1.00 62.12 91 TRP A N 1
ATOM 736 C CA . TRP A 1 91 ? 5.601 15.687 17.430 1.00 62.12 91 TRP A CA 1
ATOM 737 C C . TRP A 1 91 ? 6.793 16.652 17.474 1.00 62.12 91 TRP A C 1
ATOM 739 O O . TRP A 1 91 ? 7.849 16.303 17.989 1.00 62.12 91 TRP A O 1
ATOM 749 N N . ASP A 1 92 ? 6.633 17.844 16.902 1.00 55.03 92 ASP A N 1
ATOM 750 C CA . ASP A 1 92 ? 7.659 18.895 16.839 1.00 55.03 92 ASP A CA 1
ATOM 751 C C . ASP A 1 92 ? 7.949 19.546 18.215 1.00 55.03 92 ASP A C 1
ATOM 753 O O . ASP A 1 92 ? 8.734 20.486 18.302 1.00 55.03 92 ASP A O 1
ATOM 757 N N . ASP A 1 93 ? 7.373 19.023 19.306 1.00 50.72 93 ASP A N 1
ATOM 758 C CA . ASP A 1 93 ? 7.406 19.622 20.648 1.00 50.72 93 ASP A CA 1
ATOM 759 C C . ASP A 1 93 ? 8.021 18.717 21.747 1.00 50.72 93 ASP A C 1
ATOM 761 O O . ASP A 1 93 ? 7.566 18.739 22.896 1.00 50.72 93 ASP A O 1
ATOM 765 N N . VAL A 1 94 ? 9.066 17.929 21.447 1.00 49.31 94 VAL A N 1
ATOM 766 C CA . VAL A 1 94 ? 9.923 17.311 22.494 1.00 49.31 94 VAL A CA 1
ATOM 767 C C . VAL A 1 94 ? 11.395 17.647 22.306 1.00 49.31 94 VAL A C 1
ATOM 769 O O . VAL A 1 94 ? 11.937 17.348 21.220 1.00 49.31 94 VAL A O 1
#